Protein AF-A0A2E4N2N8-F1 (afdb_monomer)

Radius of gyration: 18.79 Å; Cα contacts (8 Å, |Δi|>4): 42; chains: 1; bounding box: 52×34×55 Å

Nearest PDB structures (foldseek):
  5d50-assembly1_B  TM=2.350E-01  e=2.717E+00  Salmonella phage SPC32H

Solvent-accessible surface area (backbone atoms only — not comparable to full-atom values): 4901 Å² total; per-residue (Å²): 135,86,83,77,77,77,76,76,64,92,56,51,70,63,70,69,48,61,72,88,58,61,62,49,67,49,52,53,12,52,76,68,76,30,53,57,65,56,37,21,53,56,42,64,37,91,90,43,86,55,52,69,70,58,33,53,54,21,53,50,51,54,51,52,51,51,51,53,54,53,53,51,53,58,50,55,68,60,74,79,110

Mean predicted aligned error: 9.97 Å

Foldseek 3Di:
DDDPPPDPDPCVVVVVDDPVCVCVLVVVQVVVVHGSLRSLCQCCDPPRPDDPVSVVVSVVVNVVVVVVVVVVVVVVVVVVD

Sequence (81 aa):
MAAKKKKSDKNWIQKAVDPKKKGAFSAKAKKAGMTTEAYAKKVTAPGSKASKETKDQARFALNVGKLRKKSAKKKSSRKSK

pLDDT: mean 79.88, std 13.08, range [40.09, 93.69]

Structure (mmCIF, N/CA/C/O backbone):
data_AF-A0A2E4N2N8-F1
#
_entry.id   AF-A0A2E4N2N8-F1
#
loop_
_atom_site.group_PDB
_atom_site.id
_atom_site.type_symbol
_atom_site.label_atom_id
_atom_site.label_alt_id
_atom_site.label_comp_id
_atom_site.label_asym_id
_atom_site.label_entity_id
_atom_site.label_seq_id
_atom_site.pdbx_PDB_ins_code
_atom_site.Cartn_x
_atom_site.Cartn_y
_atom_site.Cartn_z
_atom_site.occupancy
_atom_site.B_iso_or_equiv
_atom_site.auth_seq_id
_atom_site.auth_comp_id
_atom_site.auth_asym_id
_atom_site.auth_atom_id
_atom_site.pdbx_PDB_model_num
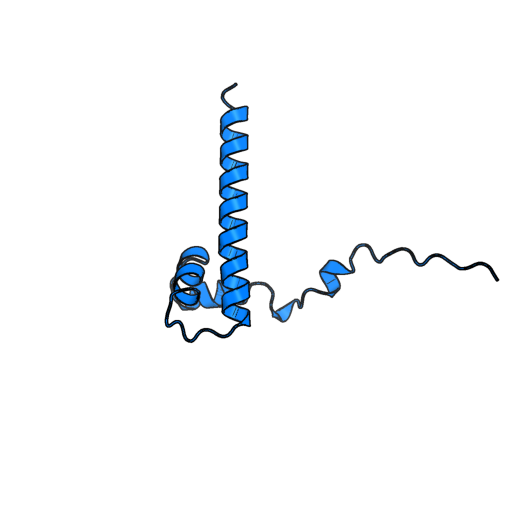ATOM 1 N N . MET A 1 1 ? 26.948 13.275 -40.105 1.00 40.09 1 MET A N 1
ATOM 2 C CA . MET A 1 1 ? 26.274 12.026 -39.680 1.00 40.09 1 MET A CA 1
ATOM 3 C C . MET A 1 1 ? 24.994 12.397 -38.937 1.00 40.09 1 MET A C 1
ATOM 5 O O . MET A 1 1 ? 25.075 13.014 -37.885 1.00 40.09 1 MET A O 1
ATOM 9 N N . ALA A 1 2 ? 23.819 12.137 -39.519 1.00 48.00 2 ALA A N 1
ATOM 10 C CA . ALA A 1 2 ? 22.539 12.557 -38.944 1.00 48.00 2 ALA A CA 1
ATOM 11 C C . ALA A 1 2 ? 22.212 11.747 -37.676 1.00 48.00 2 ALA A C 1
ATOM 13 O O . ALA A 1 2 ? 22.044 10.527 -37.730 1.00 48.00 2 ALA A O 1
ATOM 14 N N . ALA A 1 3 ? 22.118 12.429 -36.533 1.00 55.34 3 ALA A N 1
ATOM 15 C CA . ALA A 1 3 ? 21.737 11.833 -35.259 1.00 55.34 3 ALA A CA 1
ATOM 16 C C . ALA A 1 3 ? 20.273 11.362 -35.317 1.00 55.34 3 ALA A C 1
ATOM 18 O O . ALA A 1 3 ? 19.325 12.140 -35.193 1.00 55.34 3 ALA A O 1
ATOM 19 N N . LYS A 1 4 ? 20.079 10.059 -35.532 1.00 57.19 4 LYS A N 1
ATOM 20 C CA . LYS A 1 4 ? 18.768 9.404 -35.576 1.00 57.19 4 LYS A CA 1
ATOM 21 C C . LYS A 1 4 ? 18.166 9.414 -34.164 1.00 57.19 4 LYS A C 1
ATOM 23 O O . LYS A 1 4 ? 18.488 8.570 -33.331 1.00 57.19 4 LYS A O 1
ATOM 28 N N . LYS A 1 5 ? 17.317 10.406 -33.881 1.00 58.50 5 LYS A N 1
ATOM 29 C CA . LYS A 1 5 ? 16.573 10.584 -32.620 1.00 58.50 5 LYS A CA 1
ATOM 30 C C . LYS A 1 5 ? 15.799 9.290 -32.301 1.00 58.50 5 LYS A C 1
ATOM 32 O O . LYS A 1 5 ? 14.788 9.003 -32.944 1.00 58.50 5 LYS A O 1
ATOM 37 N N . LYS A 1 6 ? 16.296 8.468 -31.361 1.00 61.38 6 LYS A N 1
ATOM 38 C CA . LYS A 1 6 ? 15.629 7.227 -30.921 1.00 61.38 6 LYS A CA 1
ATOM 39 C C . LYS A 1 6 ? 14.247 7.591 -30.373 1.00 61.38 6 LYS A C 1
ATOM 41 O O . LYS A 1 6 ? 14.142 8.292 -29.370 1.00 61.38 6 LYS A O 1
ATOM 46 N N . LYS A 1 7 ? 13.188 7.139 -31.049 1.00 60.41 7 LYS A N 1
ATOM 47 C CA . LYS A 1 7 ? 11.809 7.239 -30.557 1.00 60.41 7 LYS A CA 1
ATOM 48 C C . LYS A 1 7 ? 11.732 6.442 -29.255 1.00 60.41 7 LYS A C 1
ATOM 50 O O . LYS A 1 7 ? 12.056 5.260 -29.253 1.00 60.41 7 LYS A O 1
ATOM 55 N N . SER A 1 8 ? 11.348 7.094 -28.164 1.00 63.47 8 SER A N 1
ATOM 56 C CA . SER A 1 8 ? 11.131 6.464 -26.864 1.00 63.47 8 SER A CA 1
ATOM 57 C C . SER A 1 8 ? 10.152 5.298 -27.021 1.00 63.47 8 SER A C 1
ATOM 59 O O . SER A 1 8 ? 9.040 5.484 -27.521 1.00 63.47 8 SER A O 1
ATOM 61 N N . ASP A 1 9 ? 10.573 4.096 -26.620 1.00 70.44 9 ASP A N 1
ATOM 62 C CA . ASP A 1 9 ? 9.731 2.900 -26.596 1.00 70.44 9 ASP A CA 1
ATOM 63 C C . ASP A 1 9 ? 8.454 3.211 -25.815 1.00 70.44 9 ASP A C 1
ATOM 65 O O . ASP A 1 9 ? 8.500 3.408 -24.604 1.00 70.44 9 ASP A O 1
ATOM 69 N N . LYS A 1 10 ? 7.294 3.258 -26.479 1.00 71.69 10 LYS A N 1
ATOM 70 C CA . LYS A 1 10 ? 6.014 3.632 -25.839 1.00 71.69 10 LYS A CA 1
ATOM 71 C C . LYS A 1 10 ? 5.646 2.724 -24.653 1.00 71.69 10 LYS A C 1
ATOM 73 O O . LYS A 1 10 ? 4.868 3.126 -23.795 1.00 71.69 10 LYS A O 1
ATOM 78 N N . ASN A 1 11 ? 6.272 1.548 -24.567 1.00 74.06 11 ASN A N 1
ATOM 79 C CA . ASN A 1 11 ? 6.062 0.539 -23.530 1.00 74.06 11 ASN A CA 1
ATOM 80 C C . ASN A 1 11 ? 7.240 0.413 -22.544 1.00 74.06 11 ASN A C 1
ATOM 82 O O . ASN A 1 11 ? 7.314 -0.568 -21.802 1.00 74.06 11 ASN A O 1
ATOM 86 N N . TRP A 1 12 ? 8.166 1.380 -22.505 1.00 78.38 12 TRP A N 1
ATOM 87 C CA . TRP A 1 12 ? 9.344 1.316 -21.628 1.00 78.38 12 TRP A CA 1
ATOM 88 C C . TRP A 1 12 ? 8.971 1.164 -20.142 1.00 78.38 12 TRP A C 1
ATOM 90 O O . TRP A 1 12 ? 9.578 0.372 -19.425 1.00 78.38 12 TRP A O 1
ATOM 100 N N . ILE A 1 13 ? 7.897 1.831 -19.705 1.00 73.69 13 ILE A N 1
ATOM 101 C CA . ILE A 1 13 ? 7.361 1.731 -18.338 1.00 73.69 13 ILE A CA 1
ATOM 102 C C . ILE A 1 13 ? 6.825 0.330 -18.032 1.00 73.69 13 ILE A C 1
ATOM 104 O O . ILE A 1 13 ? 7.005 -0.165 -16.924 1.00 73.69 13 ILE A O 1
ATOM 108 N N . GLN A 1 14 ? 6.181 -0.333 -18.996 1.00 68.19 14 GLN A N 1
ATOM 109 C CA . GLN A 1 14 ? 5.654 -1.684 -18.786 1.00 68.19 14 GLN A CA 1
ATOM 110 C C . GLN A 1 14 ? 6.779 -2.711 -18.655 1.00 68.19 14 GLN A C 1
ATOM 112 O O . GLN A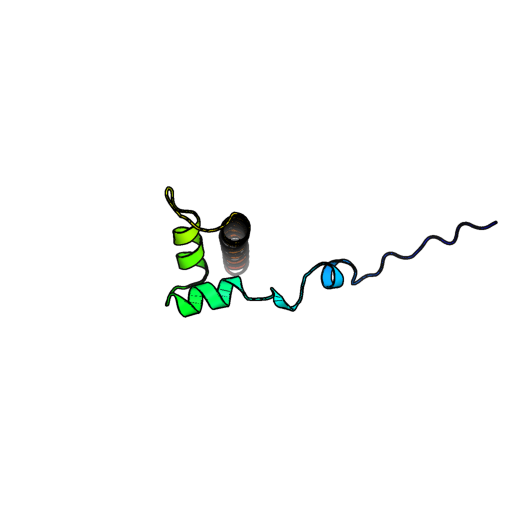 1 14 ? 6.664 -3.627 -17.849 1.00 68.19 14 GLN A O 1
ATOM 117 N N . LYS A 1 15 ? 7.878 -2.523 -19.397 1.00 71.12 15 LYS A N 1
ATOM 118 C CA . LYS A 1 15 ? 9.093 -3.340 -19.274 1.00 71.12 15 LYS A CA 1
ATOM 119 C C . LYS A 1 15 ? 9.827 -3.133 -17.947 1.00 71.12 15 LYS A C 1
ATOM 121 O O . LYS A 1 15 ? 10.450 -4.066 -17.459 1.00 71.12 15 LYS A O 1
ATOM 126 N N . ALA A 1 16 ? 9.749 -1.936 -17.365 1.00 73.31 16 ALA A N 1
ATOM 127 C CA . ALA A 1 16 ? 10.365 -1.634 -16.073 1.00 73.31 16 ALA A CA 1
ATOM 128 C C . ALA A 1 16 ? 9.619 -2.260 -14.878 1.00 73.31 16 ALA A C 1
ATO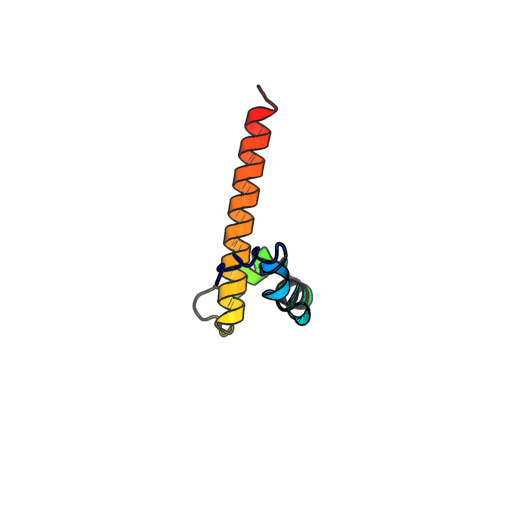M 130 O O . ALA A 1 16 ? 10.187 -2.392 -13.794 1.00 73.31 16 ALA A O 1
ATOM 131 N N . VAL A 1 17 ? 8.350 -2.643 -15.052 1.00 68.88 17 VAL A N 1
ATOM 132 C CA . VAL A 1 17 ? 7.578 -3.324 -14.009 1.00 68.88 17 VAL A CA 1
ATOM 133 C C . VAL A 1 17 ? 7.833 -4.821 -14.100 1.00 68.88 17 VAL A C 1
ATOM 135 O O . VAL A 1 17 ? 7.436 -5.462 -15.068 1.00 68.88 17 VAL A O 1
ATOM 138 N N . ASP A 1 18 ? 8.437 -5.388 -13.056 1.00 72.56 18 ASP A N 1
ATOM 139 C CA . ASP A 1 18 ? 8.638 -6.832 -12.972 1.00 72.56 18 ASP A CA 1
ATOM 140 C C . ASP A 1 18 ? 7.273 -7.563 -12.926 1.00 72.56 18 ASP A C 1
ATOM 142 O O . ASP A 1 18 ? 6.505 -7.398 -11.964 1.00 72.56 18 ASP A O 1
ATOM 146 N N . PRO A 1 19 ? 6.929 -8.367 -13.950 1.00 67.88 19 PRO A N 1
ATOM 147 C CA . PRO A 1 19 ? 5.623 -9.010 -14.043 1.00 67.88 19 PRO A CA 1
ATOM 148 C C . PRO A 1 19 ? 5.415 -10.066 -12.954 1.00 67.88 19 PRO A C 1
ATOM 150 O O . PRO A 1 19 ? 4.271 -10.308 -12.567 1.00 67.88 19 PRO A O 1
ATOM 153 N N . LYS A 1 20 ? 6.490 -10.643 -12.398 1.00 69.75 20 LYS A N 1
ATOM 154 C CA . LYS A 1 20 ? 6.415 -11.648 -11.326 1.00 69.75 20 LYS A CA 1
ATOM 155 C C . LYS A 1 20 ? 6.002 -11.014 -9.998 1.00 69.75 20 LYS A C 1
ATOM 157 O O . LYS A 1 20 ? 5.405 -11.676 -9.153 1.00 69.75 20 LYS A O 1
ATOM 162 N N . LYS A 1 21 ? 6.273 -9.718 -9.812 1.00 71.56 21 LYS A N 1
ATOM 163 C CA . LYS A 1 21 ? 5.845 -8.962 -8.623 1.00 71.56 21 LYS A CA 1
ATOM 164 C C . LYS A 1 21 ? 4.441 -8.367 -8.746 1.00 71.56 21 LYS A C 1
ATOM 166 O O . LYS A 1 21 ? 3.894 -7.874 -7.750 1.00 71.56 21 LYS A O 1
ATOM 171 N N . LYS A 1 22 ? 3.818 -8.418 -9.928 1.00 77.50 22 LYS A N 1
ATOM 172 C CA . LYS A 1 22 ? 2.475 -7.870 -10.145 1.00 77.50 22 LYS A CA 1
ATOM 173 C C . LYS A 1 22 ? 1.463 -8.589 -9.246 1.00 77.50 22 LYS A C 1
ATOM 175 O O . LYS A 1 22 ? 1.316 -9.801 -9.284 1.00 77.50 22 LYS A O 1
ATOM 180 N N . GLY A 1 23 ? 0.764 -7.830 -8.403 1.00 82.44 23 GLY A N 1
ATOM 181 C CA . GLY A 1 23 ? -0.246 -8.377 -7.488 1.00 82.44 23 GLY A CA 1
ATOM 182 C C . GLY A 1 23 ? 0.304 -9.093 -6.247 1.00 82.44 23 GLY A C 1
ATOM 183 O O . GLY A 1 23 ? -0.494 -9.469 -5.388 1.00 82.44 23 GLY A O 1
ATOM 184 N N . ALA A 1 24 ? 1.627 -9.204 -6.074 1.00 87.69 24 ALA A N 1
ATOM 185 C CA . ALA A 1 24 ? 2.238 -9.885 -4.927 1.00 87.69 24 ALA A CA 1
ATOM 186 C C . ALA A 1 24 ? 1.781 -9.302 -3.575 1.00 87.69 24 ALA A C 1
ATOM 188 O O . ALA A 1 24 ? 1.515 -10.037 -2.625 1.00 87.69 24 ALA A O 1
ATOM 189 N N . PHE A 1 25 ? 1.615 -7.980 -3.495 1.00 88.25 25 PHE A N 1
ATOM 190 C CA . PHE A 1 25 ? 1.097 -7.316 -2.297 1.00 88.25 25 PHE A CA 1
ATOM 191 C C . PHE A 1 25 ? -0.368 -7.683 -2.001 1.00 88.25 25 PHE A C 1
ATOM 193 O O . PHE A 1 25 ? -0.733 -7.928 -0.853 1.00 88.25 25 PHE A O 1
ATOM 200 N N . SER A 1 26 ? -1.208 -7.780 -3.038 1.00 88.69 26 SER A N 1
ATOM 201 C CA . SER A 1 26 ? -2.609 -8.192 -2.886 1.00 88.69 26 SER A CA 1
ATOM 202 C C . SER A 1 26 ? -2.713 -9.661 -2.471 1.00 88.69 26 SER A C 1
ATOM 204 O O . SER A 1 26 ? -3.513 -9.993 -1.601 1.00 88.69 26 SER A O 1
ATOM 206 N N . ALA A 1 27 ? -1.849 -10.527 -3.008 1.00 91.00 27 ALA A N 1
ATOM 207 C CA . ALA A 1 27 ? -1.765 -11.925 -2.596 1.00 91.00 27 ALA A CA 1
ATOM 208 C C . ALA A 1 27 ? -1.373 -12.069 -1.115 1.00 91.00 27 ALA A C 1
ATOM 210 O O . ALA A 1 27 ? -1.994 -12.848 -0.396 1.00 91.00 27 ALA A O 1
ATOM 211 N N . LYS A 1 28 ? -0.404 -11.277 -0.627 1.00 88.94 28 LYS A N 1
ATOM 212 C CA . LYS A 1 28 ? -0.050 -11.229 0.805 1.00 88.94 28 LYS A CA 1
ATOM 213 C C . LYS A 1 28 ? -1.227 -10.783 1.675 1.00 88.94 28 LYS A C 1
ATOM 215 O O . LYS A 1 28 ? -1.487 -11.402 2.702 1.00 88.94 28 LYS A O 1
ATOM 220 N N . ALA A 1 29 ? -1.957 -9.754 1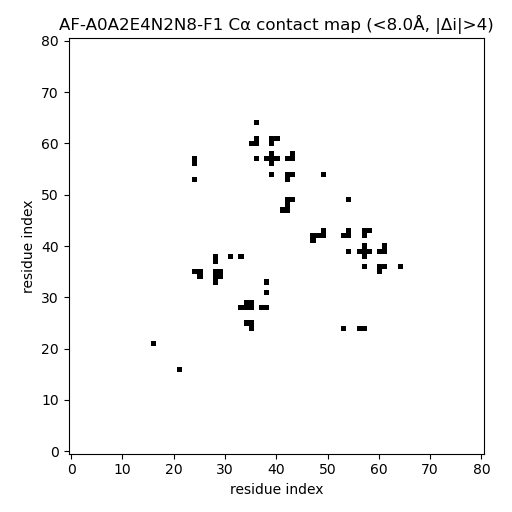.245 1.00 91.31 29 ALA A N 1
ATOM 221 C CA . ALA A 1 29 ? -3.148 -9.287 1.950 1.00 91.31 29 ALA A CA 1
ATOM 222 C C . ALA A 1 29 ? -4.230 -10.377 2.024 1.00 91.31 29 ALA A C 1
ATOM 224 O O . ALA A 1 29 ? -4.725 -10.668 3.110 1.00 91.31 29 ALA A O 1
ATOM 225 N N . LYS A 1 30 ? -4.522 -11.044 0.896 1.00 92.69 30 LYS A N 1
ATOM 226 C CA . LYS A 1 30 ? -5.479 -12.160 0.834 1.00 92.69 30 LYS A CA 1
ATOM 227 C C . LYS A 1 30 ? -5.071 -13.328 1.729 1.00 92.69 30 LYS A C 1
ATOM 229 O O . LYS A 1 30 ? -5.911 -13.836 2.459 1.00 92.69 30 LYS A O 1
ATOM 234 N N . LYS A 1 31 ? -3.789 -13.711 1.725 1.00 91.00 31 LYS A N 1
ATOM 235 C CA . LYS A 1 31 ? -3.258 -14.744 2.632 1.00 91.00 31 LYS A CA 1
ATOM 236 C C . LYS A 1 31 ? -3.441 -14.378 4.104 1.00 91.00 31 LYS A C 1
ATOM 238 O O . LYS A 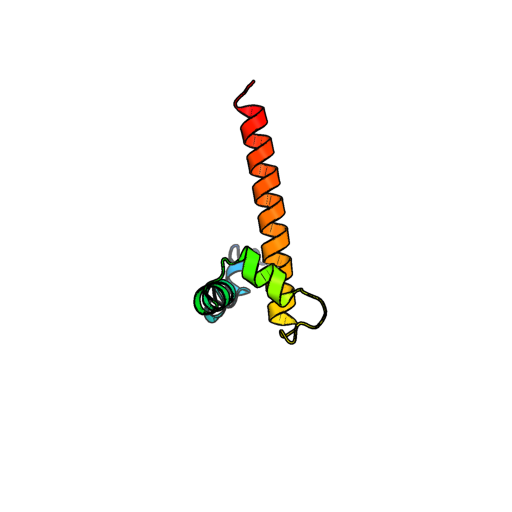1 31 ? -3.675 -15.254 4.920 1.00 91.00 31 LYS A O 1
ATOM 243 N N . ALA A 1 32 ? -3.357 -13.092 4.435 1.00 89.75 32 ALA A N 1
ATOM 244 C CA . ALA A 1 32 ? -3.615 -12.595 5.781 1.00 89.75 32 ALA A CA 1
ATOM 245 C C . ALA A 1 32 ? -5.115 -12.438 6.109 1.00 89.75 32 ALA A C 1
ATOM 247 O O . ALA A 1 32 ? -5.430 -11.908 7.171 1.00 89.75 32 ALA A O 1
ATOM 248 N N . GLY A 1 33 ? -6.031 -12.817 5.205 1.00 93.69 33 GLY A N 1
ATOM 249 C CA . GLY A 1 33 ? -7.475 -12.611 5.372 1.00 93.69 33 GLY A CA 1
ATOM 250 C C . GLY A 1 33 ? -7.886 -11.135 5.373 1.00 93.69 33 GLY A C 1
ATOM 251 O O . GLY A 1 33 ? -8.951 -10.781 5.866 1.00 93.69 33 GLY A O 1
ATOM 252 N N . MET A 1 34 ? -7.032 -10.246 4.858 1.00 92.88 34 MET A N 1
ATOM 253 C CA . MET A 1 34 ? -7.224 -8.800 4.917 1.00 92.88 34 MET A CA 1
ATOM 254 C C . MET A 1 34 ? -7.481 -8.214 3.535 1.00 92.88 34 MET A C 1
ATOM 256 O O . MET A 1 34 ? -6.934 -8.645 2.517 1.00 92.88 34 MET A O 1
ATOM 260 N N . THR A 1 35 ? -8.253 -7.130 3.503 1.00 91.31 35 THR A N 1
ATOM 261 C CA . THR A 1 35 ? -8.295 -6.276 2.316 1.00 91.31 35 THR A CA 1
ATOM 262 C C . THR A 1 35 ? -6.925 -5.640 2.090 1.00 91.31 35 THR A C 1
ATOM 264 O O . THR A 1 35 ? -6.141 -5.441 3.020 1.00 91.31 35 THR A O 1
ATOM 267 N N . THR A 1 36 ? -6.623 -5.275 0.845 1.00 90.62 36 THR A N 1
ATOM 268 C CA . THR A 1 36 ? -5.347 -4.625 0.511 1.00 90.62 36 THR A CA 1
ATOM 269 C C . THR A 1 36 ? -5.131 -3.330 1.305 1.00 90.62 36 THR A C 1
ATOM 271 O O . THR A 1 36 ? -4.007 -3.044 1.705 1.00 90.62 36 THR A O 1
ATOM 274 N N . GLU A 1 37 ? -6.200 -2.580 1.594 1.00 89.75 37 GLU A N 1
ATOM 275 C CA . GLU A 1 37 ? -6.128 -1.355 2.400 1.00 89.75 37 GLU A CA 1
ATOM 276 C C . GLU A 1 37 ? -5.878 -1.657 3.890 1.00 89.75 37 GLU A C 1
ATOM 278 O O . GLU A 1 37 ? -5.054 -0.992 4.517 1.00 89.75 37 GLU A O 1
ATOM 283 N N . ALA A 1 38 ? -6.521 -2.686 4.455 1.00 91.12 38 ALA A N 1
ATOM 284 C CA . ALA A 1 38 ? -6.296 -3.105 5.841 1.00 91.12 38 ALA A CA 1
ATOM 285 C C . ALA A 1 38 ? -4.882 -3.668 6.048 1.00 91.12 38 ALA A C 1
ATOM 287 O O . ALA A 1 38 ? -4.189 -3.289 6.994 1.00 91.12 38 ALA A O 1
ATOM 288 N N . TYR A 1 39 ? -4.415 -4.503 5.117 1.00 92.44 39 TYR A N 1
ATOM 289 C CA . TYR A 1 39 ? -3.054 -5.028 5.143 1.00 92.44 39 TYR A CA 1
ATOM 290 C C . TYR A 1 39 ? -2.020 -3.905 5.025 1.00 92.44 39 TYR A C 1
ATOM 292 O O . TYR A 1 39 ? -1.050 -3.889 5.778 1.00 92.44 39 TYR A O 1
ATOM 300 N N . ALA A 1 40 ? -2.260 -2.916 4.153 1.00 92.50 40 ALA A N 1
ATOM 301 C CA . ALA A 1 40 ? -1.405 -1.740 4.042 1.00 92.50 40 ALA A CA 1
ATOM 302 C C . ALA A 1 40 ? -1.283 -0.979 5.368 1.00 92.50 40 ALA A C 1
ATOM 304 O O . ALA A 1 40 ? -0.165 -0.713 5.800 1.00 92.50 40 ALA A O 1
ATOM 305 N N . LYS A 1 41 ? -2.402 -0.713 6.055 1.00 92.38 41 LYS A N 1
ATOM 306 C CA . LYS A 1 41 ? -2.395 -0.058 7.376 1.00 92.38 41 LYS A CA 1
ATOM 307 C C . LYS A 1 41 ? -1.594 -0.859 8.405 1.00 92.38 41 LYS A C 1
ATOM 309 O O . LYS A 1 41 ? -0.775 -0.279 9.115 1.00 92.38 41 LYS A O 1
ATOM 314 N N . LYS A 1 42 ? -1.774 -2.185 8.435 1.00 91.44 42 LYS A N 1
ATOM 315 C CA . LYS A 1 42 ? -1.058 -3.091 9.347 1.00 91.44 42 LYS A CA 1
ATOM 316 C C . LYS A 1 42 ? 0.456 -3.065 9.129 1.00 91.44 42 LYS A C 1
ATOM 318 O O . LYS A 1 42 ? 1.216 -3.010 10.092 1.00 91.44 42 LYS A O 1
ATOM 323 N N . VAL A 1 43 ? 0.918 -3.099 7.879 1.00 92.56 43 VAL A N 1
ATOM 324 C CA . VAL A 1 43 ? 2.365 -3.128 7.592 1.00 92.56 43 VAL A CA 1
ATOM 325 C C . VAL A 1 43 ? 3.037 -1.755 7.705 1.00 92.56 43 VAL A C 1
ATOM 327 O O . VAL A 1 43 ? 4.257 -1.686 7.844 1.00 92.56 43 VAL A O 1
ATOM 330 N N . THR A 1 44 ? 2.269 -0.662 7.673 1.00 92.00 44 THR A N 1
ATOM 331 C CA . THR A 1 44 ? 2.778 0.700 7.922 1.00 92.00 44 THR A CA 1
ATOM 332 C C . THR A 1 44 ? 2.707 1.134 9.384 1.00 92.00 44 THR A C 1
ATOM 334 O O . THR A 1 44 ? 3.189 2.218 9.700 1.00 92.00 44 THR A O 1
ATOM 337 N N . ALA A 1 45 ? 2.109 0.330 10.266 1.00 90.94 45 ALA A N 1
ATOM 338 C CA . ALA A 1 45 ? 1.983 0.655 11.681 1.00 90.94 45 ALA A CA 1
ATOM 339 C C . ALA A 1 45 ? 3.359 0.752 12.379 1.00 90.94 45 ALA A C 1
ATOM 341 O O . ALA A 1 45 ? 4.296 0.034 11.992 1.00 90.94 45 ALA A O 1
ATOM 342 N N . PRO A 1 46 ? 3.499 1.614 13.406 1.00 84.62 46 PRO A N 1
ATOM 343 C CA . PRO A 1 46 ? 4.708 1.666 14.225 1.00 84.62 46 PRO A CA 1
ATOM 344 C C . PRO A 1 46 ? 4.976 0.288 14.847 1.00 84.62 46 PRO A C 1
ATOM 346 O O . PRO A 1 46 ? 4.052 -0.414 15.246 1.00 84.62 46 PRO A O 1
ATOM 349 N N . GLY A 1 47 ? 6.240 -0.143 14.846 1.00 83.44 47 GLY A N 1
ATOM 350 C CA . GLY A 1 47 ? 6.633 -1.488 15.291 1.00 83.44 47 GLY A CA 1
ATOM 351 C C . GLY A 1 47 ? 6.468 -2.601 14.245 1.00 83.44 47 GLY A C 1
ATOM 352 O O . GLY A 1 47 ? 6.842 -3.745 14.500 1.00 83.44 47 GLY A O 1
ATOM 353 N N . SER A 1 48 ? 5.966 -2.305 13.039 1.00 86.69 48 SER A N 1
ATOM 354 C CA . SER A 1 48 ? 5.851 -3.327 11.995 1.00 86.69 48 SER A CA 1
ATOM 355 C C . SER A 1 48 ? 7.219 -3.795 11.480 1.00 86.69 48 SER A C 1
ATOM 357 O O . SER A 1 48 ? 7.999 -3.011 10.924 1.00 86.69 48 SER A O 1
ATOM 359 N N . LYS A 1 49 ? 7.458 -5.109 11.582 1.00 88.38 49 LYS A N 1
ATOM 360 C CA . LYS A 1 49 ? 8.642 -5.823 11.063 1.00 88.38 49 LYS A CA 1
ATOM 361 C C . LYS A 1 49 ? 8.627 -6.035 9.539 1.00 88.38 49 LYS A C 1
ATOM 363 O O . LYS A 1 49 ? 9.464 -6.752 9.002 1.00 88.38 49 LYS A O 1
ATOM 368 N N . ALA A 1 50 ? 7.676 -5.439 8.818 1.00 87.25 50 ALA A N 1
ATOM 369 C CA . ALA A 1 50 ? 7.619 -5.553 7.365 1.00 87.25 50 ALA A CA 1
ATOM 370 C C . ALA A 1 50 ? 8.857 -4.926 6.692 1.00 87.25 50 ALA A C 1
ATOM 372 O O . ALA A 1 50 ? 9.311 -3.846 7.082 1.00 87.25 50 ALA A O 1
ATOM 373 N N . SER A 1 51 ? 9.359 -5.585 5.642 1.00 88.94 51 SER A N 1
ATOM 374 C CA . SER A 1 51 ? 10.471 -5.080 4.827 1.00 88.94 51 SER A CA 1
ATOM 375 C C . SER A 1 51 ? 10.136 -3.727 4.195 1.00 88.94 51 SER A C 1
ATOM 377 O O . SER A 1 51 ? 8.971 -3.439 3.892 1.00 88.94 51 SER A O 1
ATOM 379 N N . LYS A 1 52 ? 11.170 -2.918 3.941 1.00 88.88 52 LYS A N 1
ATOM 380 C CA . LYS A 1 52 ? 11.054 -1.603 3.302 1.00 88.88 52 LYS A CA 1
ATOM 381 C C . LYS A 1 52 ? 10.244 -1.664 2.002 1.00 88.88 52 LYS A C 1
ATOM 383 O O . LYS A 1 52 ? 9.327 -0.868 1.838 1.00 88.88 52 LYS A O 1
ATOM 388 N N . GLU A 1 53 ? 10.476 -2.668 1.153 1.00 87.88 53 GLU A N 1
ATOM 389 C CA . GLU A 1 53 ? 9.718 -2.851 -0.098 1.00 87.88 53 GLU A CA 1
ATOM 390 C C . GLU A 1 53 ? 8.209 -3.032 0.160 1.00 87.88 53 GLU A C 1
ATOM 392 O O . GLU A 1 53 ? 7.370 -2.455 -0.529 1.00 87.88 53 GLU A O 1
ATOM 397 N N . THR A 1 54 ? 7.841 -3.791 1.197 1.00 89.62 54 THR A N 1
ATOM 398 C CA . THR A 1 54 ? 6.429 -4.019 1.554 1.00 89.62 54 THR A CA 1
ATOM 399 C C . THR A 1 54 ? 5.795 -2.763 2.160 1.00 89.62 54 THR A C 1
ATOM 401 O O . THR A 1 54 ? 4.625 -2.480 1.897 1.00 89.62 54 THR A O 1
ATOM 404 N N . LYS A 1 55 ? 6.564 -1.972 2.918 1.00 90.81 55 LYS A N 1
ATOM 405 C CA . LYS A 1 55 ? 6.124 -0.665 3.431 1.00 90.81 55 LYS A CA 1
ATOM 406 C C . LYS A 1 55 ? 5.910 0.345 2.300 1.00 90.81 55 LYS A C 1
ATOM 408 O O . LYS A 1 55 ? 4.906 1.055 2.312 1.00 90.81 55 LYS A O 1
ATOM 413 N N . ASP A 1 56 ? 6.795 0.377 1.306 1.00 89.44 56 ASP A N 1
ATOM 414 C CA . ASP A 1 56 ? 6.662 1.249 0.133 1.00 89.44 56 ASP A CA 1
ATOM 415 C C . ASP A 1 56 ? 5.429 0.867 -0.712 1.00 89.44 56 ASP A C 1
ATOM 417 O O . ASP A 1 56 ? 4.608 1.728 -1.043 1.00 89.44 56 ASP A O 1
ATOM 421 N N . GLN A 1 57 ? 5.204 -0.431 -0.953 1.00 90.06 57 GLN A N 1
ATOM 422 C CA . GLN A 1 57 ? 3.987 -0.931 -1.617 1.00 90.06 57 GLN A CA 1
ATOM 423 C C . GLN A 1 57 ? 2.704 -0.566 -0.850 1.00 90.06 57 GLN A C 1
ATOM 425 O O . GLN A 1 57 ? 1.700 -0.178 -1.453 1.00 90.06 57 GLN A O 1
ATOM 430 N N . ALA A 1 58 ? 2.734 -0.643 0.480 1.00 92.69 58 ALA A N 1
ATOM 431 C CA . ALA A 1 58 ? 1.600 -0.282 1.322 1.00 92.69 58 ALA A CA 1
ATOM 432 C C . ALA A 1 58 ? 1.280 1.216 1.275 1.00 92.69 58 ALA A C 1
ATOM 434 O O . ALA A 1 58 ? 0.118 1.595 1.115 1.00 92.69 58 ALA A O 1
ATOM 435 N N . ARG A 1 59 ? 2.301 2.077 1.347 1.00 92.44 59 ARG A N 1
ATOM 436 C CA . ARG A 1 59 ? 2.137 3.532 1.193 1.00 92.44 59 ARG A CA 1
ATOM 437 C C . ARG A 1 59 ? 1.535 3.882 -0.163 1.00 92.44 59 ARG A C 1
ATOM 439 O O . ARG A 1 59 ? 0.597 4.679 -0.227 1.00 92.44 59 ARG A O 1
ATOM 446 N N . PHE A 1 60 ? 2.015 3.245 -1.230 1.00 90.75 60 PHE A N 1
ATOM 447 C CA . PHE A 1 60 ? 1.437 3.405 -2.561 1.00 90.75 60 PHE A CA 1
ATOM 448 C C . PHE A 1 60 ? -0.049 3.017 -2.586 1.00 90.75 60 PHE A C 1
ATOM 450 O O . PHE A 1 60 ? -0.877 3.806 -3.044 1.00 90.75 60 PHE A O 1
ATOM 457 N N . ALA A 1 61 ? -0.410 1.857 -2.029 1.00 89.75 61 ALA A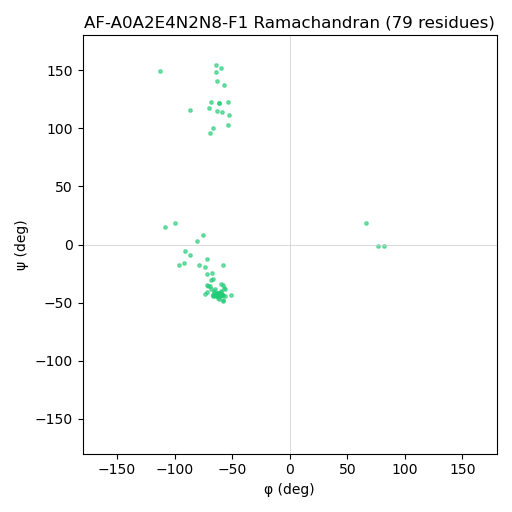 N 1
ATOM 458 C CA . ALA A 1 61 ? -1.800 1.403 -1.972 1.00 89.75 61 ALA A CA 1
ATOM 459 C C . ALA A 1 61 ? -2.716 2.399 -1.235 1.00 89.75 61 ALA A C 1
ATOM 461 O O . ALA A 1 61 ? -3.804 2.714 -1.726 1.00 89.75 61 ALA A O 1
ATOM 462 N N . LEU A 1 62 ? -2.263 2.949 -0.103 1.00 91.00 62 LEU A N 1
ATOM 463 C CA . LEU A 1 62 ? -3.003 3.971 0.647 1.00 91.00 62 LEU A CA 1
ATOM 464 C C . LEU A 1 62 ? -3.196 5.255 -0.170 1.00 91.00 62 LEU A C 1
ATOM 466 O O . LEU A 1 62 ? -4.299 5.805 -0.214 1.00 91.00 62 LEU A O 1
ATOM 470 N N . ASN A 1 63 ? -2.147 5.725 -0.844 1.00 91.94 63 ASN A N 1
ATOM 471 C CA . ASN A 1 63 ? -2.202 6.943 -1.651 1.00 91.94 63 ASN A CA 1
ATOM 472 C C . ASN A 1 63 ? -3.118 6.782 -2.872 1.00 91.94 63 ASN A C 1
ATOM 474 O O . ASN A 1 63 ? -3.957 7.647 -3.133 1.00 91.94 63 ASN A O 1
ATOM 478 N N . VAL A 1 64 ? -3.038 5.648 -3.571 1.00 89.81 64 VAL A N 1
ATOM 479 C CA . VAL A 1 64 ? -3.945 5.331 -4.684 1.00 89.81 64 VAL A CA 1
ATOM 480 C C . VAL A 1 64 ? -5.392 5.237 -4.201 1.00 89.81 64 VAL A C 1
ATOM 482 O O . VAL A 1 64 ? -6.287 5.785 -4.846 1.00 89.81 64 VAL A O 1
ATOM 485 N N . GLY A 1 65 ? -5.641 4.609 -3.048 1.00 86.31 65 GLY A N 1
ATOM 486 C CA . GLY A 1 65 ? -6.972 4.567 -2.436 1.00 86.31 65 GLY A CA 1
ATOM 487 C C . GLY A 1 65 ? -7.554 5.966 -2.197 1.00 86.31 65 GLY A C 1
ATOM 488 O O . GLY A 1 65 ? -8.701 6.233 -2.567 1.00 86.31 65 GLY A O 1
ATOM 489 N N . LYS A 1 66 ? -6.749 6.898 -1.669 1.00 87.88 66 LYS A N 1
ATOM 490 C CA . LYS A 1 66 ? -7.145 8.308 -1.481 1.00 87.88 66 LYS A CA 1
ATOM 491 C C . LYS A 1 66 ? -7.470 9.007 -2.806 1.00 87.88 66 LYS A C 1
ATOM 493 O O . LYS A 1 66 ? -8.492 9.687 -2.899 1.00 8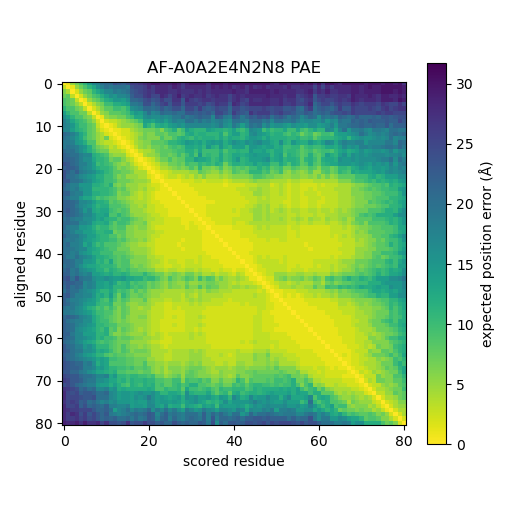7.88 66 LYS A O 1
ATOM 498 N N . LEU A 1 67 ? -6.648 8.815 -3.840 1.00 86.44 67 LEU A N 1
ATOM 499 C CA . LEU A 1 67 ? -6.882 9.397 -5.169 1.00 86.44 67 LEU A CA 1
ATOM 500 C C . LEU A 1 67 ? -8.191 8.897 -5.791 1.00 86.44 67 LEU A C 1
ATOM 502 O O . LEU A 1 67 ? -8.965 9.697 -6.318 1.00 86.44 67 LEU A O 1
ATOM 506 N N . ARG A 1 68 ? -8.474 7.594 -5.671 1.00 85.12 68 ARG A N 1
ATOM 507 C CA . ARG A 1 68 ? -9.727 6.980 -6.144 1.00 85.12 68 ARG A CA 1
ATOM 508 C C . ARG A 1 68 ? -10.950 7.540 -5.416 1.00 85.12 68 ARG A C 1
ATOM 510 O O . ARG A 1 68 ? -11.955 7.843 -6.050 1.00 85.12 68 ARG A O 1
ATOM 517 N N . LYS A 1 69 ? -10.859 7.734 -4.098 1.00 83.44 69 LYS A N 1
ATOM 518 C CA . LYS A 1 69 ? -11.931 8.365 -3.307 1.00 83.44 69 LYS A CA 1
ATOM 519 C C . LYS A 1 69 ? -12.168 9.818 -3.742 1.00 83.44 69 LYS A C 1
ATOM 521 O O . LYS A 1 69 ? -13.314 10.232 -3.912 1.00 83.44 69 LYS A O 1
ATOM 526 N N . LYS A 1 70 ? -11.098 10.579 -4.000 1.00 81.56 70 LYS A N 1
ATOM 527 C CA . LYS A 1 70 ? -11.183 11.972 -4.475 1.00 81.56 70 LYS A CA 1
ATOM 528 C C . LYS A 1 70 ? -11.837 12.078 -5.858 1.00 81.56 70 LYS A C 1
ATOM 530 O O . LYS A 1 70 ? -12.680 12.949 -6.070 1.00 81.56 70 LYS A O 1
ATOM 535 N N . SER A 1 71 ? -11.485 11.193 -6.791 1.00 77.31 71 SER A N 1
ATOM 536 C CA . SER A 1 71 ? -12.077 11.185 -8.134 1.00 77.31 71 SER A CA 1
ATOM 537 C C . SER A 1 71 ? -13.537 10.720 -8.135 1.00 77.31 71 SER A C 1
ATOM 539 O O . SER A 1 71 ? -14.345 11.291 -8.868 1.00 77.31 71 SER A O 1
ATOM 541 N N . ALA A 1 72 ? -13.902 9.768 -7.271 1.00 76.12 72 ALA A N 1
ATOM 542 C CA . ALA A 1 72 ? -15.291 9.351 -7.073 1.00 76.12 72 ALA A CA 1
ATOM 543 C C . ALA A 1 72 ? -16.166 10.501 -6.541 1.00 76.12 72 ALA A C 1
ATOM 545 O O . ALA A 1 72 ? -17.221 10.783 -7.111 1.00 76.12 72 ALA A O 1
ATOM 546 N N . LYS A 1 73 ? -15.687 11.241 -5.530 1.00 75.25 73 LYS A N 1
ATOM 547 C CA . LYS A 1 73 ? -16.393 12.414 -4.984 1.00 75.25 73 LYS A CA 1
ATOM 548 C C . LYS A 1 73 ? -16.615 13.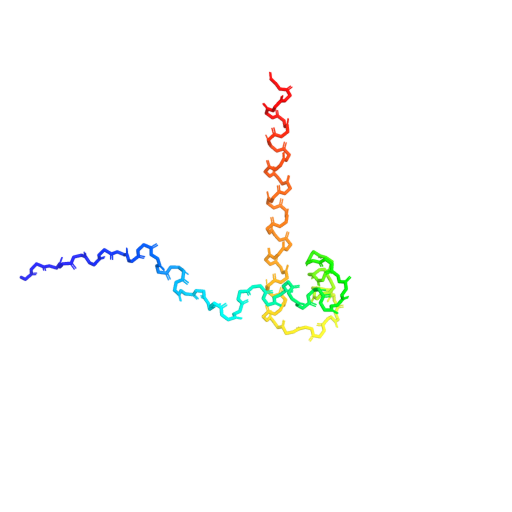505 -6.041 1.00 75.25 73 LYS A C 1
ATOM 550 O O . LYS A 1 73 ? -17.719 14.028 -6.154 1.00 75.25 73 LYS A O 1
ATOM 555 N N . LYS A 1 74 ? -15.602 13.788 -6.871 1.00 74.12 74 LYS A N 1
ATOM 556 C CA . LYS A 1 74 ? -15.689 14.766 -7.975 1.00 74.12 74 LYS A CA 1
ATOM 557 C C . LYS A 1 74 ? -16.651 14.340 -9.095 1.00 74.12 74 LYS A C 1
ATOM 559 O O . LYS A 1 74 ? -17.220 15.197 -9.764 1.00 74.12 74 LYS A O 1
ATOM 564 N N . LYS A 1 75 ? -16.825 13.034 -9.329 1.00 67.69 75 LYS A N 1
ATOM 565 C CA . LYS A 1 75 ? -17.835 12.513 -10.267 1.00 67.69 75 LYS A CA 1
ATOM 566 C C . LYS A 1 75 ? -19.247 12.632 -9.697 1.00 67.69 75 LYS A C 1
ATOM 568 O O . LYS A 1 75 ? -20.135 13.068 -10.418 1.00 67.69 75 LYS A O 1
ATOM 573 N N . SER A 1 76 ? -19.436 12.311 -8.417 1.00 67.69 76 SER A N 1
ATOM 574 C CA . SER A 1 76 ? -20.735 12.440 -7.745 1.00 67.69 76 SER A CA 1
ATOM 575 C C . SER A 1 76 ? -21.246 13.882 -7.768 1.00 67.69 76 SER A C 1
ATOM 577 O O . SER A 1 76 ? -22.395 14.113 -8.119 1.00 67.69 76 SER A O 1
ATOM 579 N N . SER A 1 77 ? -20.373 14.860 -7.501 1.00 63.34 77 SER A N 1
ATOM 580 C CA . SER A 1 77 ? -20.730 16.287 -7.515 1.00 63.34 77 SER A CA 1
ATOM 581 C C . SER A 1 77 ? -20.971 16.872 -8.913 1.00 63.34 77 SER A C 1
ATOM 583 O O . SER A 1 77 ? -21.413 18.008 -9.029 1.00 63.34 77 SER A O 1
ATOM 585 N N . ARG A 1 78 ? -20.603 16.148 -9.979 1.00 61.09 78 ARG A N 1
ATOM 586 C CA . ARG A 1 78 ? -20.869 16.534 -11.376 1.00 61.09 78 ARG A CA 1
ATOM 587 C C . ARG A 1 78 ? -22.128 15.884 -11.943 1.00 61.09 78 ARG A C 1
ATOM 589 O O . ARG A 1 78 ? -22.588 16.330 -12.977 1.00 61.09 78 ARG A O 1
ATOM 596 N N . LYS A 1 79 ? -22.631 14.819 -11.309 1.00 58.44 79 LYS A N 1
ATOM 597 C CA . LYS A 1 79 ? -23.842 14.101 -11.734 1.00 58.44 79 LYS A CA 1
ATOM 598 C C . LYS A 1 79 ? -25.113 14.647 -11.064 1.00 58.44 79 LYS A C 1
ATOM 600 O O . LYS A 1 79 ? -26.202 14.335 -11.513 1.00 58.44 79 LYS A O 1
ATOM 605 N N . SER A 1 80 ? -24.968 15.430 -9.992 1.00 55.00 80 SER A N 1
ATOM 606 C CA . SER A 1 80 ? -26.069 16.084 -9.266 1.00 55.00 80 SER A CA 1
ATOM 607 C C . SER A 1 80 ? -26.248 17.568 -9.636 1.00 55.00 80 SER A C 1
ATOM 609 O O . 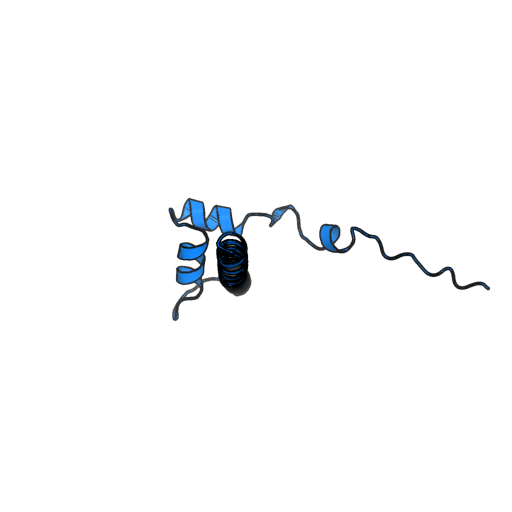SER A 1 80 ? -26.780 18.328 -8.831 1.00 55.00 80 SER A O 1
ATOM 611 N N . LYS A 1 81 ? -25.709 17.993 -10.781 1.00 50.00 81 LYS A N 1
ATOM 612 C CA . LYS A 1 81 ? -25.852 19.327 -11.375 1.00 50.00 81 LYS A CA 1
ATOM 613 C C . LYS A 1 81 ? -26.431 19.139 -12.765 1.00 50.00 81 LYS A C 1
ATOM 615 O O . LYS A 1 81 ? -27.223 20.009 -13.163 1.00 50.00 81 LYS A O 1
#

Secondary structure (DSSP, 8-state):
---------TTHHHHHS-GGGTTHHHHHHHHTT--HHHHHHHHHSTT----HHHHHHHHHHHHHHHHHHHHHHHHHHHH--